Protein AF-A0A6H0IVG3-F1 (afdb_monomer)

Foldseek 3Di:
DLVVLVVVLVVLVVVLVVLVVVLVVLVVVLVPPDPDDPVCPVVNVVSVVVNVVSVVVSVVVSVVSVVVSVVSVVVSVVPDPPPPD

Radius of gyration: 20.18 Å; Cα contacts (8 Å, |Δi|>4): 19; chains: 1; bounding box: 52×16×55 Å

Secondary structure (DSSP, 8-state):
-HHHHHHHHHHHHHHHHHHHHHHHHHHHHHHT-----TTHHHHHHHHHHHHHHHHHHHHHHHHHHHHHHHHHHHHHHHHS-----

Structure (mmCIF, N/CA/C/O backbone):
data_AF-A0A6H0IVG3-F1
#
_entry.id   AF-A0A6H0IVG3-F1
#
loop_
_atom_site.group_PDB
_atom_site.id
_atom_site.type_symbol
_atom_site.label_atom_id
_atom_site.label_alt_id
_atom_site.label_comp_id
_atom_site.label_asym_id
_atom_site.label_entity_id
_atom_site.label_seq_id
_atom_site.pdbx_PDB_ins_code
_atom_site.Cartn_x
_atom_site.Cartn_y
_atom_site.Cartn_z
_atom_site.occupancy
_atom_site.B_iso_or_equiv
_atom_site.auth_seq_id
_atom_site.auth_comp_id
_atom_site.auth_asym_id
_atom_site.auth_atom_id
_atom_site.pdbx_PDB_model_num
ATOM 1 N N . MET A 1 1 ? -9.394 4.757 25.183 1.00 59.16 1 MET A N 1
ATOM 2 C CA . MET A 1 1 ? -9.187 3.469 24.489 1.00 59.16 1 MET A CA 1
ATOM 3 C C . MET A 1 1 ? -9.819 3.503 23.107 1.00 59.16 1 MET A C 1
ATOM 5 O O . MET A 1 1 ? -9.079 3.348 22.151 1.00 59.16 1 MET A O 1
ATOM 9 N N . ASP A 1 2 ? -11.110 3.818 22.964 1.00 66.56 2 ASP A N 1
ATOM 10 C CA . ASP A 1 2 ? -11.739 3.882 21.628 1.00 66.56 2 ASP A CA 1
ATOM 11 C C . ASP A 1 2 ? -11.151 4.958 20.693 1.00 66.56 2 ASP A C 1
ATOM 13 O O . ASP A 1 2 ? -10.943 4.682 19.516 1.00 66.56 2 ASP A O 1
ATOM 17 N N . GLN A 1 3 ? -10.800 6.145 21.210 1.00 77.62 3 GLN A N 1
ATOM 18 C CA . GLN A 1 3 ? -10.151 7.194 20.402 1.00 77.62 3 GLN A CA 1
ATOM 19 C C . GLN A 1 3 ? -8.759 6.791 19.879 1.00 77.62 3 GLN A C 1
ATOM 21 O O . GLN A 1 3 ? -8.442 7.081 18.733 1.00 77.62 3 GLN A O 1
ATOM 26 N N . ASP A 1 4 ? -7.961 6.070 20.674 1.00 84.38 4 ASP A N 1
ATOM 27 C CA . ASP A 1 4 ? -6.628 5.585 20.265 1.00 84.38 4 ASP A CA 1
ATOM 28 C C . ASP A 1 4 ? -6.735 4.562 19.119 1.00 84.38 4 ASP A C 1
ATOM 30 O O . ASP A 1 4 ? -5.989 4.612 18.141 1.00 84.38 4 ASP A O 1
ATOM 34 N N . LEU A 1 5 ? -7.734 3.675 19.186 1.00 79.69 5 LEU A N 1
ATOM 35 C CA . LEU A 1 5 ? -8.021 2.707 18.126 1.00 79.69 5 LEU A CA 1
ATOM 36 C C . LEU A 1 5 ? -8.532 3.379 16.843 1.00 79.69 5 LEU A C 1
ATOM 38 O O . LEU A 1 5 ? -8.137 2.971 15.751 1.00 79.69 5 LEU A O 1
ATOM 42 N N . GLU A 1 6 ? -9.365 4.419 16.950 1.00 82.88 6 GLU A N 1
ATOM 43 C CA . GLU A 1 6 ? -9.823 5.197 15.790 1.00 82.88 6 GLU A CA 1
ATOM 44 C C . GLU A 1 6 ? -8.690 5.969 15.108 1.00 82.88 6 GLU A C 1
ATOM 46 O O . GLU A 1 6 ? -8.595 5.950 13.878 1.00 82.88 6 GLU A O 1
ATOM 51 N N . GLU A 1 7 ? -7.808 6.610 15.876 1.00 87.50 7 GLU A N 1
ATOM 52 C CA . GLU A 1 7 ? -6.623 7.293 15.344 1.00 87.50 7 GLU A CA 1
ATOM 53 C C . GLU A 1 7 ? -5.688 6.306 14.638 1.00 87.50 7 GLU A C 1
ATOM 55 O O . GLU A 1 7 ? -5.221 6.558 13.522 1.00 87.50 7 GLU A O 1
ATOM 60 N N . ARG A 1 8 ? -5.484 5.130 15.237 1.00 86.38 8 ARG A N 1
ATOM 61 C CA . ARG A 1 8 ? -4.659 4.071 14.656 1.00 86.38 8 ARG A CA 1
ATOM 62 C C . ARG A 1 8 ? -5.272 3.480 13.389 1.00 86.38 8 ARG A C 1
ATOM 64 O O . ARG A 1 8 ? -4.535 3.215 12.440 1.00 86.38 8 ARG A O 1
ATOM 71 N N . ARG A 1 9 ? -6.602 3.335 13.330 1.00 85.06 9 ARG A N 1
ATOM 72 C CA . ARG A 1 9 ? -7.318 2.937 12.107 1.00 85.06 9 ARG A CA 1
ATOM 73 C C . ARG A 1 9 ? -7.107 3.959 10.992 1.00 85.06 9 ARG A C 1
ATOM 75 O O . ARG A 1 9 ? -6.690 3.574 9.906 1.00 85.06 9 ARG A O 1
ATOM 82 N N . ARG A 1 10 ? -7.308 5.251 11.274 1.00 89.06 10 ARG A N 1
ATOM 83 C CA . ARG A 1 10 ? -7.112 6.331 10.288 1.00 89.06 10 ARG A CA 1
ATOM 84 C C . ARG A 1 10 ? -5.681 6.394 9.764 1.00 89.06 10 ARG A C 1
ATOM 86 O O . ARG A 1 10 ? -5.481 6.580 8.570 1.00 89.06 10 ARG A O 1
ATOM 93 N N . SER A 1 11 ? -4.687 6.210 10.632 1.00 91.12 11 SER A N 1
ATOM 94 C CA . SER A 1 11 ? -3.282 6.175 10.210 1.00 91.12 11 SER A CA 1
ATOM 95 C C . SER A 1 11 ? -2.990 4.997 9.270 1.00 91.12 11 SER A C 1
ATOM 97 O O . SER A 1 11 ? -2.262 5.148 8.290 1.00 91.12 11 SER A O 1
ATOM 99 N N . LEU A 1 12 ? -3.583 3.828 9.531 1.00 87.56 12 LEU A N 1
ATOM 100 C CA . LEU A 1 12 ? -3.457 2.659 8.658 1.00 87.56 12 LEU A CA 1
ATOM 101 C C . LEU A 1 12 ? -4.199 2.844 7.325 1.00 87.56 12 LEU A C 1
ATOM 103 O O . LEU A 1 12 ? -3.667 2.457 6.288 1.00 87.56 12 LEU A O 1
ATOM 107 N N . GLU A 1 13 ? -5.380 3.466 7.337 1.00 88.88 13 GLU A N 1
ATOM 108 C CA . GLU A 1 13 ? -6.126 3.831 6.123 1.00 88.88 13 GLU A CA 1
ATOM 109 C C . GLU A 1 13 ? -5.314 4.793 5.241 1.00 88.88 13 GLU A C 1
ATOM 111 O O . GLU A 1 13 ? -5.146 4.530 4.054 1.00 88.88 13 GLU A O 1
ATOM 116 N N . GLN A 1 14 ? -4.719 5.840 5.826 1.00 92.62 14 GLN A N 1
ATOM 117 C CA . GLN A 1 14 ? -3.850 6.772 5.095 1.00 92.62 14 GLN A CA 1
ATOM 118 C C . GLN A 1 14 ? -2.654 6.061 4.457 1.00 92.62 14 GLN A C 1
ATOM 120 O O . GLN A 1 14 ? -2.393 6.231 3.270 1.00 92.62 14 GLN A O 1
ATOM 125 N N . ARG A 1 15 ? -1.966 5.198 5.213 1.00 88.38 15 ARG A N 1
ATOM 126 C CA . ARG A 1 15 ? -0.833 4.415 4.692 1.00 88.38 15 ARG A CA 1
ATOM 127 C C . ARG A 1 15 ? -1.233 3.491 3.543 1.00 88.38 15 ARG A C 1
ATOM 129 O O . ARG A 1 15 ? -0.483 3.359 2.579 1.00 88.38 15 ARG A O 1
ATOM 136 N N . ARG A 1 16 ? -2.403 2.850 3.632 1.00 88.94 16 ARG A N 1
ATOM 137 C CA . ARG A 1 16 ? -2.945 2.009 2.554 1.00 88.94 16 ARG A CA 1
ATOM 138 C C . ARG A 1 16 ? -3.162 2.827 1.280 1.00 88.94 16 ARG A C 1
ATOM 140 O O . ARG A 1 16 ? -2.793 2.375 0.194 1.00 88.94 16 ARG A O 1
ATOM 147 N N . ASP A 1 17 ? -3.756 4.007 1.413 1.00 89.69 17 ASP A N 1
ATOM 148 C CA . ASP A 1 17 ? -4.094 4.862 0.276 1.00 89.69 17 ASP A CA 1
ATOM 149 C C . ASP A 1 17 ? -2.823 5.423 -0.386 1.00 89.69 17 ASP A C 1
ATOM 151 O O . ASP A 1 17 ? -2.678 5.335 -1.606 1.00 89.69 17 ASP A O 1
ATOM 155 N N . GLU A 1 18 ? -1.842 5.865 0.409 1.00 90.62 18 GLU A N 1
ATOM 156 C CA . GLU A 1 18 ? -0.526 6.313 -0.072 1.00 90.62 18 GLU A CA 1
ATOM 157 C C . GLU A 1 18 ? 0.229 5.216 -0.840 1.00 90.62 18 GLU A C 1
ATOM 159 O O . GLU A 1 18 ? 0.769 5.461 -1.926 1.00 90.62 18 GLU A O 1
A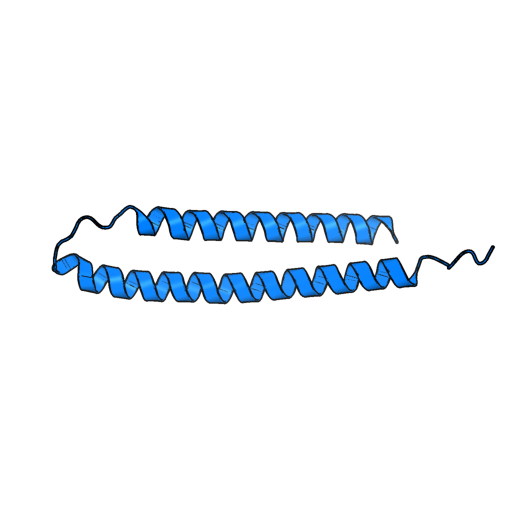TOM 164 N N . LEU A 1 19 ? 0.265 3.991 -0.300 1.00 85.94 19 LEU A N 1
ATOM 165 C CA . LEU A 1 19 ? 0.902 2.846 -0.960 1.00 85.94 19 LEU A CA 1
ATOM 166 C C . LEU A 1 19 ? 0.200 2.494 -2.275 1.00 85.94 19 LEU A C 1
ATOM 168 O O . LEU A 1 19 ? 0.863 2.223 -3.280 1.00 85.94 19 LEU A O 1
ATOM 172 N N . SER A 1 20 ? -1.132 2.550 -2.291 1.00 82.38 20 SER A N 1
ATOM 173 C CA . SER A 1 20 ? -1.937 2.259 -3.480 1.00 82.38 20 SER A CA 1
ATOM 174 C C . SER A 1 20 ? -1.700 3.284 -4.591 1.00 82.38 20 SER A C 1
ATOM 176 O O . SER A 1 20 ? -1.479 2.911 -5.745 1.00 82.38 20 SER A O 1
ATOM 178 N N . GLU A 1 21 ? -1.674 4.573 -4.250 1.00 88.44 21 GLU A N 1
ATOM 179 C CA . GLU A 1 21 ? -1.402 5.651 -5.203 1.00 88.44 21 GLU A CA 1
ATOM 180 C C . GLU A 1 21 ? 0.035 5.580 -5.741 1.00 88.44 21 GLU A C 1
ATOM 182 O O . GLU A 1 21 ? 0.282 5.750 -6.939 1.00 88.44 21 GLU A O 1
ATOM 187 N N . ARG A 1 22 ? 1.011 5.283 -4.874 1.00 87.38 22 ARG A N 1
ATOM 188 C CA . ARG A 1 22 ? 2.406 5.097 -5.292 1.00 87.38 22 ARG A CA 1
ATOM 189 C C . ARG A 1 22 ? 2.544 3.933 -6.272 1.00 87.38 22 ARG A C 1
ATOM 191 O O . ARG A 1 22 ? 3.215 4.092 -7.290 1.00 87.38 22 ARG A O 1
ATOM 198 N N . LEU A 1 23 ? 1.878 2.809 -6.015 1.00 82.19 23 LEU A N 1
ATOM 199 C CA . LEU A 1 23 ? 1.886 1.661 -6.921 1.00 82.19 23 LEU A CA 1
ATOM 200 C C . LEU A 1 23 ? 1.266 1.998 -8.283 1.00 82.19 23 LEU A C 1
ATOM 202 O O . LEU A 1 23 ? 1.790 1.585 -9.317 1.00 82.19 23 LEU A O 1
ATOM 206 N N . GLN A 1 24 ? 0.167 2.754 -8.302 1.00 81.38 24 GLN A N 1
ATOM 207 C CA . GLN A 1 24 ? -0.469 3.183 -9.549 1.00 81.38 24 GLN A CA 1
ATOM 208 C C . GLN A 1 24 ? 0.434 4.105 -10.374 1.00 81.38 24 GLN A C 1
ATOM 210 O O . GLN A 1 24 ? 0.553 3.897 -11.580 1.00 81.38 24 GLN A O 1
ATOM 215 N N . ARG A 1 25 ? 1.121 5.066 -9.740 1.00 83.94 25 ARG A N 1
ATOM 216 C CA . ARG A 1 25 ? 2.081 5.945 -10.431 1.00 83.94 25 ARG A CA 1
ATOM 217 C C . ARG A 1 25 ? 3.228 5.165 -11.058 1.00 83.94 25 ARG A C 1
ATOM 219 O O . ARG A 1 25 ? 3.483 5.333 -12.244 1.00 83.94 25 ARG A O 1
ATOM 226 N N . ILE A 1 26 ? 3.831 4.246 -10.300 1.00 80.00 26 ILE A N 1
ATOM 227 C CA . ILE A 1 26 ? 4.878 3.356 -10.820 1.00 80.00 26 ILE A CA 1
ATOM 228 C C . ILE A 1 26 ? 4.344 2.577 -12.033 1.00 80.00 26 ILE A C 1
ATOM 230 O O . ILE A 1 26 ? 4.987 2.532 -13.068 1.00 80.00 26 ILE A O 1
ATOM 234 N N . LYS A 1 27 ? 3.131 2.022 -11.988 1.00 75.25 27 LYS A N 1
ATOM 235 C CA . LYS A 1 27 ? 2.571 1.314 -13.156 1.00 75.25 27 LYS A CA 1
ATOM 236 C C . LYS A 1 27 ? 2.353 2.224 -14.375 1.00 75.25 27 LYS A C 1
ATOM 238 O O . LYS A 1 27 ? 2.567 1.786 -15.503 1.00 75.25 27 LYS A O 1
ATOM 243 N N . MET A 1 28 ? 1.921 3.467 -14.165 1.00 74.38 28 MET A N 1
ATOM 244 C CA . MET A 1 28 ? 1.648 4.420 -15.246 1.00 74.38 28 MET A CA 1
ATOM 245 C C . MET A 1 28 ? 2.915 4.959 -15.912 1.00 74.38 28 MET A C 1
ATOM 247 O O . MET A 1 28 ? 2.951 5.042 -17.141 1.00 74.38 28 MET A O 1
ATOM 251 N N . ASP A 1 29 ? 3.938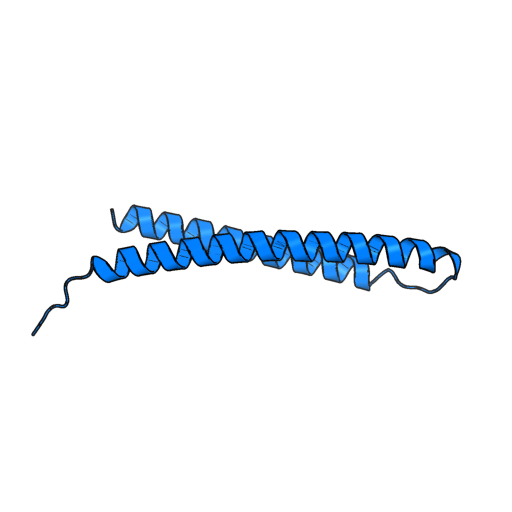 5.303 -15.128 1.00 72.38 29 ASP A N 1
ATOM 252 C CA . ASP A 1 29 ? 5.195 5.857 -15.646 1.00 72.38 29 ASP A CA 1
ATOM 253 C C . ASP A 1 29 ? 5.909 4.853 -16.560 1.00 72.38 29 ASP A C 1
ATOM 255 O O . ASP A 1 29 ? 6.413 5.219 -17.621 1.00 72.38 29 ASP A O 1
ATOM 259 N N . TYR A 1 30 ? 5.859 3.564 -16.219 1.00 65.06 30 TYR A N 1
ATOM 260 C CA . TYR A 1 30 ? 6.473 2.510 -17.028 1.00 65.06 30 TYR A CA 1
ATOM 261 C C . TYR A 1 30 ? 5.648 2.147 -18.272 1.00 65.06 30 TYR A C 1
ATOM 263 O O . TYR A 1 30 ? 6.212 1.768 -19.295 1.00 65.06 30 TYR A O 1
ATOM 271 N N . GLY A 1 31 ? 4.320 2.300 -18.231 1.00 63.66 31 GLY A N 1
ATOM 272 C CA . GLY A 1 31 ? 3.453 2.040 -19.386 1.00 63.66 31 GLY A CA 1
ATOM 273 C C . GLY A 1 31 ? 3.568 3.074 -20.516 1.00 63.66 31 GLY A C 1
ATOM 274 O O . GLY A 1 31 ? 3.161 2.786 -21.640 1.00 63.66 31 GLY A O 1
ATOM 275 N N . ARG A 1 32 ? 4.108 4.274 -20.246 1.00 60.44 32 ARG A N 1
ATOM 276 C CA . ARG A 1 32 ? 4.225 5.375 -21.225 1.00 60.44 32 ARG A CA 1
ATOM 277 C C . ARG A 1 32 ? 5.543 5.421 -22.008 1.00 60.44 32 ARG A C 1
ATOM 279 O O . ARG A 1 32 ? 5.601 6.158 -22.985 1.00 60.44 32 ARG A O 1
ATOM 286 N N . GLY A 1 33 ? 6.571 4.666 -21.618 1.00 55.78 33 GLY A N 1
ATOM 287 C CA . GLY A 1 33 ? 7.911 4.723 -22.228 1.00 55.78 33 GLY A CA 1
ATOM 288 C C . GLY A 1 33 ? 8.164 3.782 -23.415 1.00 55.78 33 GLY A C 1
ATOM 289 O O . GLY A 1 33 ? 9.314 3.605 -23.787 1.00 55.78 33 GLY A O 1
ATOM 290 N N . LEU A 1 34 ? 7.138 3.135 -23.978 1.00 52.31 34 LEU A N 1
ATOM 291 C CA . LEU A 1 34 ? 7.293 2.036 -24.946 1.00 52.31 34 LEU A CA 1
ATOM 292 C C . LEU A 1 34 ? 7.158 2.509 -26.413 1.00 52.31 34 LEU A C 1
ATOM 294 O O . LEU A 1 34 ? 6.189 2.155 -27.087 1.00 52.31 34 LEU A O 1
ATOM 298 N N . GLU A 1 35 ? 8.123 3.275 -26.933 1.00 53.78 35 GLU A N 1
ATOM 299 C CA . GLU A 1 35 ? 8.290 3.508 -28.385 1.00 53.78 35 GLU A CA 1
ATOM 300 C C . GLU A 1 35 ? 9.421 2.630 -28.965 1.00 53.78 35 GLU A C 1
ATOM 302 O O . GLU A 1 35 ? 10.526 3.074 -29.227 1.00 53.78 35 GLU A O 1
ATOM 307 N N . ARG A 1 36 ? 9.068 1.354 -29.175 1.00 58.69 36 ARG A N 1
ATOM 308 C CA . ARG A 1 36 ? 9.650 0.298 -30.039 1.00 58.69 36 ARG A CA 1
ATOM 309 C C . ARG A 1 36 ? 11.043 0.522 -30.671 1.00 58.69 36 ARG A C 1
ATOM 311 O O . ARG A 1 36 ? 11.116 0.947 -31.823 1.00 58.69 36 ARG A O 1
ATOM 318 N N . ASP A 1 37 ? 12.060 -0.091 -30.054 1.00 57.84 37 ASP A N 1
ATOM 319 C CA . ASP A 1 37 ? 13.219 -0.700 -30.740 1.00 57.84 37 ASP A CA 1
ATOM 320 C C . ASP A 1 37 ? 13.659 -2.037 -30.086 1.00 57.84 37 ASP A C 1
ATOM 322 O O . ASP A 1 37 ? 13.382 -2.300 -28.919 1.00 57.84 37 ASP A O 1
ATOM 326 N N . LEU A 1 38 ? 14.310 -2.938 -30.842 1.00 55.78 38 LEU A N 1
ATOM 327 C CA . LEU A 1 38 ? 14.632 -4.322 -30.411 1.00 55.78 38 LEU A CA 1
ATOM 328 C C . LEU A 1 38 ? 15.602 -4.411 -29.214 1.00 55.78 38 LEU A C 1
ATOM 330 O O . LEU A 1 38 ? 15.563 -5.390 -28.471 1.00 55.78 38 LEU A O 1
ATOM 334 N N . GLU A 1 39 ? 16.444 -3.399 -29.008 1.00 58.75 39 GLU A N 1
ATOM 335 C CA . GLU A 1 39 ? 17.362 -3.299 -27.863 1.00 58.75 39 GLU A CA 1
ATOM 336 C C . GLU A 1 39 ? 16.611 -2.992 -26.552 1.00 58.75 39 GLU A C 1
ATOM 338 O O . GLU A 1 39 ? 17.023 -3.416 -25.473 1.00 58.75 39 GLU A O 1
ATOM 343 N N . GLU A 1 40 ? 15.424 -2.380 -26.639 1.00 57.28 40 GLU A N 1
ATOM 344 C CA . GLU A 1 40 ? 14.556 -2.154 -25.482 1.00 57.28 40 GLU A CA 1
ATOM 345 C C . GLU A 1 40 ? 13.899 -3.441 -24.972 1.00 57.28 40 GLU A C 1
ATOM 347 O O . GLU A 1 40 ? 13.394 -3.460 -23.857 1.00 57.28 40 GLU A O 1
ATOM 352 N N . GLN A 1 41 ? 13.893 -4.539 -25.735 1.00 58.34 41 GLN A N 1
ATOM 353 C CA . GLN A 1 41 ? 13.134 -5.743 -25.376 1.00 58.34 41 GLN A CA 1
ATOM 354 C C . GLN A 1 41 ? 13.709 -6.460 -24.138 1.00 58.34 41 GLN A C 1
ATOM 356 O O . GLN A 1 41 ? 12.953 -6.950 -23.298 1.00 58.34 41 GLN A O 1
ATOM 361 N N . ALA A 1 42 ? 15.039 -6.465 -23.983 1.00 65.44 42 ALA A N 1
ATOM 362 C CA . ALA A 1 42 ? 15.703 -6.974 -22.780 1.00 65.44 42 ALA A CA 1
ATOM 363 C C . ALA A 1 42 ? 15.447 -6.064 -21.565 1.00 65.44 42 ALA A C 1
ATOM 365 O O . ALA A 1 42 ? 15.120 -6.553 -20.485 1.00 65.44 42 ALA A O 1
ATOM 366 N N . LEU A 1 43 ? 15.501 -4.743 -21.769 1.00 62.38 43 LEU A N 1
ATOM 367 C CA . LEU A 1 43 ? 15.201 -3.743 -20.741 1.00 62.38 43 LEU A CA 1
ATOM 368 C C . LEU A 1 43 ? 13.726 -3.803 -20.303 1.00 62.38 43 LEU A C 1
ATOM 370 O O . LEU A 1 43 ? 13.407 -3.634 -19.131 1.00 62.38 43 LEU A O 1
ATOM 374 N N . GLN A 1 44 ? 12.809 -4.081 -21.228 1.00 62.34 44 GLN A N 1
ATOM 375 C CA . GLN A 1 44 ? 11.385 -4.266 -20.953 1.00 62.34 44 GLN A CA 1
ATOM 376 C C . GLN A 1 44 ? 11.115 -5.527 -20.125 1.00 62.34 44 GLN A C 1
ATOM 378 O O . GLN A 1 44 ? 10.266 -5.481 -19.237 1.00 62.34 44 GLN A O 1
ATOM 383 N N . LEU A 1 45 ? 11.833 -6.626 -20.379 1.00 71.00 45 LEU A N 1
ATOM 384 C CA . LEU A 1 45 ? 11.742 -7.853 -19.578 1.00 71.00 45 LEU A CA 1
ATOM 385 C C . LEU A 1 45 ? 12.252 -7.629 -18.148 1.00 71.00 45 LEU A C 1
ATOM 387 O O . LEU A 1 45 ? 11.528 -7.928 -17.201 1.00 71.00 45 LEU A O 1
ATOM 391 N N . GLU A 1 46 ? 13.433 -7.026 -17.987 1.00 70.56 46 GLU A N 1
ATOM 392 C CA . GLU A 1 46 ? 13.985 -6.678 -16.669 1.00 70.56 46 GLU A CA 1
ATOM 393 C C . GLU A 1 46 ? 13.044 -5.732 -15.902 1.00 70.56 46 GLU A C 1
ATOM 395 O O . GLU A 1 46 ? 12.710 -5.967 -14.739 1.00 70.56 46 GLU A O 1
ATOM 400 N N . ASN A 1 47 ? 12.515 -4.704 -16.573 1.00 73.19 47 ASN A N 1
ATOM 401 C CA . ASN A 1 47 ? 11.536 -3.793 -15.981 1.00 73.19 47 ASN A CA 1
ATOM 402 C C . ASN A 1 47 ? 10.233 -4.503 -15.593 1.00 73.19 47 ASN A C 1
ATOM 404 O O . ASN A 1 47 ? 9.656 -4.187 -14.554 1.00 73.1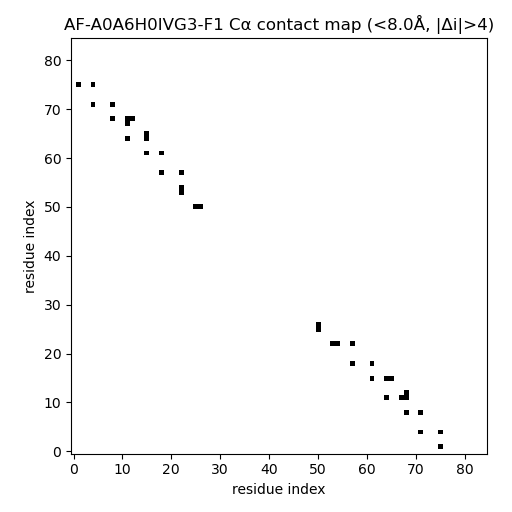9 47 ASN A O 1
ATOM 408 N N . ALA A 1 48 ? 9.755 -5.459 -16.393 1.00 77.81 48 ALA A N 1
ATOM 409 C CA . ALA A 1 48 ? 8.559 -6.231 -16.072 1.00 77.81 48 ALA A CA 1
ATOM 410 C C . ALA A 1 48 ? 8.761 -7.098 -14.820 1.00 77.81 48 ALA A C 1
ATOM 412 O O . ALA A 1 48 ? 7.866 -7.159 -13.975 1.00 77.81 48 ALA A O 1
ATOM 413 N N . GLU A 1 49 ? 9.934 -7.711 -14.659 1.00 80.00 49 GLU A N 1
ATOM 414 C CA . GLU A 1 49 ? 10.291 -8.477 -13.461 1.00 80.00 49 GLU A CA 1
ATOM 415 C C . GLU A 1 49 ? 10.376 -7.580 -12.217 1.00 80.00 49 GLU A C 1
ATOM 417 O O . GLU A 1 49 ? 9.784 -7.898 -11.181 1.00 80.00 49 GLU A O 1
ATOM 422 N N . VAL A 1 50 ? 11.016 -6.411 -12.328 1.00 84.69 50 VAL A N 1
ATOM 423 C CA . VAL A 1 50 ? 11.093 -5.422 -11.239 1.00 84.69 50 VAL A CA 1
ATOM 424 C C . VAL A 1 50 ? 9.701 -4.910 -10.854 1.00 84.69 50 VAL A C 1
ATOM 426 O O . VAL A 1 50 ? 9.362 -4.856 -9.671 1.00 84.69 50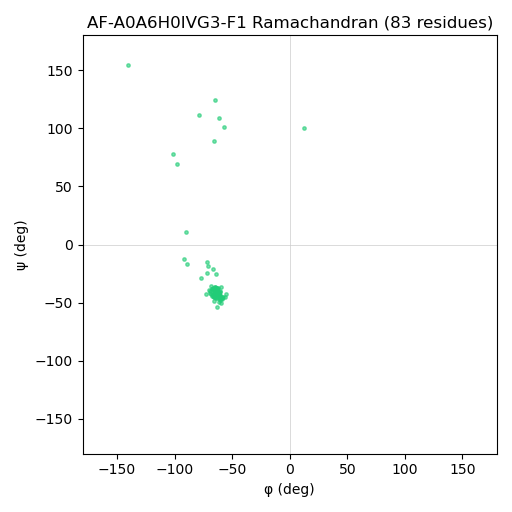 VAL A O 1
ATOM 429 N N . LEU A 1 51 ? 8.853 -4.573 -11.829 1.00 81.94 51 L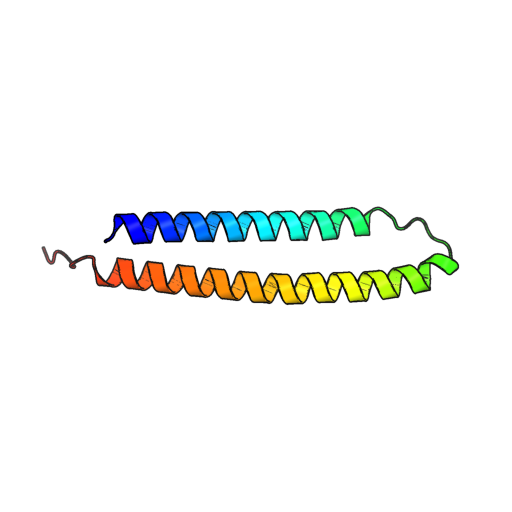EU A N 1
ATOM 430 C CA . LEU A 1 51 ? 7.476 -4.128 -11.585 1.00 81.94 51 LEU A CA 1
ATOM 431 C C . LEU A 1 51 ? 6.607 -5.218 -10.961 1.00 81.94 51 LEU A C 1
ATOM 433 O O . LEU A 1 51 ? 5.742 -4.918 -10.128 1.00 81.94 51 LEU A O 1
ATOM 437 N N . HIS A 1 52 ? 6.811 -6.468 -11.369 1.00 83.88 52 HIS A N 1
ATOM 438 C CA . HIS A 1 52 ? 6.128 -7.612 -10.788 1.00 83.88 52 HIS A CA 1
ATOM 439 C C . HIS A 1 52 ? 6.512 -7.775 -9.316 1.00 83.88 52 HIS A C 1
ATOM 441 O O . HIS A 1 52 ? 5.629 -7.903 -8.468 1.00 83.88 52 HIS A O 1
ATOM 447 N N . GLU A 1 53 ? 7.800 -7.681 -8.994 1.00 87.75 53 GLU A N 1
ATOM 448 C CA . GLU A 1 53 ? 8.284 -7.789 -7.619 1.00 87.75 53 GLU A CA 1
ATOM 449 C C . GLU A 1 53 ? 7.803 -6.624 -6.743 1.00 87.75 53 GLU A C 1
ATOM 451 O O . GLU A 1 53 ? 7.282 -6.849 -5.649 1.00 87.75 53 GLU A O 1
ATOM 456 N N . ILE A 1 54 ? 7.855 -5.385 -7.249 1.00 84.62 54 ILE A N 1
ATOM 457 C CA . ILE A 1 54 ? 7.276 -4.216 -6.565 1.00 84.62 54 ILE A CA 1
ATOM 458 C C . ILE A 1 54 ? 5.782 -4.439 -6.313 1.00 84.62 54 ILE A C 1
ATOM 460 O O . ILE A 1 54 ? 5.292 -4.185 -5.210 1.00 84.62 54 ILE A O 1
ATOM 464 N N . SER A 1 55 ? 5.046 -4.934 -7.312 1.00 81.69 55 SER A N 1
ATOM 465 C CA . SER A 1 55 ? 3.613 -5.207 -7.176 1.00 81.69 55 SER A CA 1
ATOM 466 C C . SER A 1 55 ? 3.330 -6.296 -6.143 1.00 81.69 55 SER A C 1
ATOM 468 O O . SER A 1 55 ? 2.401 -6.136 -5.352 1.00 81.69 55 SER A O 1
ATOM 470 N N . ARG A 1 56 ? 4.129 -7.368 -6.118 1.00 89.44 56 ARG A N 1
ATOM 471 C CA . ARG A 1 56 ? 4.003 -8.474 -5.163 1.00 89.44 56 ARG A CA 1
ATOM 472 C C . ARG A 1 56 ? 4.236 -7.995 -3.732 1.00 89.44 56 ARG A C 1
ATOM 474 O O . ARG A 1 56 ? 3.358 -8.162 -2.890 1.00 89.44 56 ARG A O 1
ATOM 481 N N . VAL A 1 57 ? 5.368 -7.340 -3.478 1.00 89.75 57 VAL A N 1
ATOM 482 C CA . VAL A 1 57 ? 5.725 -6.830 -2.143 1.00 89.75 57 VAL A CA 1
ATOM 483 C C . VAL A 1 57 ? 4.704 -5.798 -1.658 1.00 89.75 57 VAL A C 1
ATOM 485 O O . VAL A 1 57 ? 4.247 -5.867 -0.518 1.00 89.75 57 VAL A O 1
ATOM 488 N N . THR A 1 58 ? 4.268 -4.886 -2.532 1.00 84.00 58 THR A N 1
ATOM 489 C CA . THR A 1 58 ? 3.248 -3.888 -2.166 1.00 84.00 58 THR A CA 1
ATOM 490 C C . THR A 1 58 ? 1.907 -4.547 -1.836 1.00 84.00 58 THR A C 1
ATOM 492 O O . THR A 1 58 ? 1.234 -4.133 -0.894 1.00 84.00 58 THR A O 1
ATOM 495 N N . ALA A 1 59 ? 1.507 -5.590 -2.571 1.00 85.69 59 ALA A N 1
ATOM 496 C CA . ALA A 1 59 ? 0.278 -6.326 -2.282 1.00 85.69 59 ALA A CA 1
ATOM 497 C C . ALA A 1 59 ? 0.341 -7.060 -0.930 1.00 85.69 59 ALA A C 1
ATOM 499 O O . ALA A 1 59 ? -0.645 -7.070 -0.194 1.00 85.69 59 ALA A O 1
ATOM 500 N N . GLU A 1 60 ? 1.493 -7.631 -0.572 1.00 92.62 60 GLU A N 1
ATOM 501 C CA . GLU A 1 60 ? 1.712 -8.275 0.731 1.00 92.62 60 GLU A CA 1
ATOM 502 C C . GLU A 1 60 ? 1.631 -7.272 1.894 1.00 92.62 60 GLU A C 1
ATOM 504 O O . GLU A 1 60 ? 1.014 -7.549 2.932 1.00 92.62 60 GLU A O 1
ATOM 509 N N . GLU A 1 61 ? 2.198 -6.077 1.716 1.00 90.12 61 GLU A N 1
ATOM 510 C CA . GLU A 1 61 ? 2.119 -5.005 2.708 1.00 90.12 61 GLU A CA 1
ATOM 511 C C . GLU A 1 61 ? 0.682 -4.485 2.866 1.00 90.12 61 GLU A C 1
ATOM 513 O O . GLU A 1 61 ? 0.183 -4.370 3.990 1.00 90.12 61 GLU A O 1
ATOM 518 N N . LEU A 1 62 ? -0.032 -4.269 1.755 1.00 87.38 62 LEU A N 1
ATOM 519 C CA . LEU A 1 62 ? -1.447 -3.889 1.771 1.00 87.38 62 LEU A CA 1
ATOM 520 C C . LEU A 1 62 ? -2.304 -4.936 2.490 1.00 87.38 62 LEU A C 1
ATOM 522 O O . LEU A 1 62 ? -3.090 -4.582 3.369 1.00 87.38 62 LEU A O 1
ATOM 526 N N . ALA A 1 63 ? -2.105 -6.224 2.199 1.00 89.94 63 ALA A N 1
ATOM 527 C CA . ALA A 1 63 ? -2.825 -7.307 2.868 1.00 89.94 63 ALA A CA 1
ATOM 528 C C . ALA A 1 63 ? -2.584 -7.310 4.389 1.00 89.94 63 ALA A C 1
ATOM 530 O O . ALA A 1 63 ? -3.502 -7.569 5.177 1.00 89.94 63 ALA A O 1
ATOM 531 N N . THR A 1 64 ? -1.364 -6.976 4.816 1.00 92.94 64 THR A N 1
ATOM 532 C CA . THR A 1 64 ? -1.003 -6.852 6.234 1.00 92.94 64 THR A CA 1
ATOM 533 C C . THR A 1 64 ? -1.714 -5.668 6.894 1.00 92.94 64 THR A C 1
ATOM 535 O O . THR A 1 64 ? -2.266 -5.814 7.989 1.00 92.94 64 THR A O 1
ATOM 538 N N . ILE A 1 65 ? -1.753 -4.512 6.225 1.00 88.25 65 ILE A N 1
ATOM 539 C CA . ILE A 1 65 ? -2.451 -3.311 6.703 1.00 88.25 65 ILE A CA 1
ATOM 540 C C . ILE A 1 65 ? -3.958 -3.571 6.808 1.00 88.25 65 ILE A C 1
ATOM 542 O O . ILE A 1 65 ? -4.561 -3.286 7.842 1.00 88.25 65 ILE A O 1
ATOM 546 N N . GLU A 1 66 ? -4.566 -4.183 5.794 1.00 88.81 66 GLU A N 1
ATOM 547 C CA . GLU A 1 66 ? -5.985 -4.550 5.813 1.00 88.81 66 GLU A CA 1
ATOM 548 C C . GLU A 1 66 ? -6.313 -5.533 6.940 1.00 88.81 66 GLU A C 1
ATOM 550 O O . GLU A 1 66 ? -7.328 -5.390 7.625 1.00 88.81 66 GLU A O 1
ATOM 555 N N . ALA A 1 67 ? -5.451 -6.525 7.180 1.00 92.19 67 ALA A N 1
ATOM 556 C CA . ALA A 1 67 ? -5.617 -7.441 8.301 1.00 92.19 67 ALA A CA 1
ATOM 557 C C . ALA A 1 67 ? -5.536 -6.717 9.655 1.00 92.19 67 ALA A C 1
ATOM 559 O O . ALA A 1 67 ? -6.288 -7.053 10.572 1.00 92.19 67 ALA A O 1
ATOM 560 N N . ALA A 1 68 ? -4.660 -5.717 9.790 1.00 89.94 68 ALA A N 1
ATOM 561 C CA . ALA A 1 68 ? -4.571 -4.894 10.992 1.00 89.94 68 ALA A CA 1
ATOM 562 C C . ALA A 1 68 ? -5.826 -4.028 11.195 1.00 89.94 68 ALA A C 1
ATOM 564 O O . ALA A 1 68 ? -6.346 -3.984 12.311 1.00 89.94 68 ALA A O 1
ATOM 565 N N . ILE A 1 69 ? -6.354 -3.413 10.131 1.00 86.94 69 ILE A N 1
ATOM 566 C CA . ILE A 1 69 ? -7.606 -2.638 10.171 1.00 86.94 69 ILE A CA 1
ATOM 567 C C . ILE A 1 69 ? -8.767 -3.527 10.626 1.00 86.94 69 ILE A C 1
ATOM 569 O O . ILE A 1 69 ? -9.437 -3.185 11.599 1.00 86.94 69 ILE A O 1
ATOM 573 N N . ARG A 1 70 ? -8.943 -4.711 10.020 1.00 88.56 70 ARG A N 1
ATOM 574 C CA . ARG A 1 70 ? -10.002 -5.663 10.410 1.00 88.56 70 ARG A CA 1
ATOM 575 C C . ARG A 1 70 ? -9.940 -6.031 11.894 1.00 88.56 70 ARG A C 1
ATOM 577 O O . ARG A 1 70 ? -10.961 -6.054 12.574 1.00 88.56 70 ARG A O 1
ATOM 584 N N . ARG A 1 71 ? -8.739 -6.268 12.434 1.00 89.75 71 ARG A N 1
ATOM 585 C CA . ARG A 1 71 ? -8.555 -6.561 13.869 1.00 89.75 71 ARG A CA 1
ATOM 586 C C . ARG A 1 71 ? -8.969 -5.389 14.760 1.00 89.75 71 ARG A C 1
ATOM 588 O O . ARG A 1 71 ? -9.556 -5.618 15.816 1.00 89.75 71 ARG A O 1
ATOM 595 N N . ILE A 1 72 ? -8.668 -4.156 14.350 1.00 86.81 72 ILE A N 1
ATOM 596 C CA . ILE A 1 72 ? -9.082 -2.946 15.072 1.00 86.81 72 ILE A CA 1
ATOM 597 C C . ILE A 1 72 ? -10.608 -2.805 15.030 1.00 86.81 72 ILE A C 1
ATOM 599 O O . ILE A 1 72 ? -11.223 -2.584 16.070 1.00 86.81 72 ILE A O 1
ATOM 603 N N . 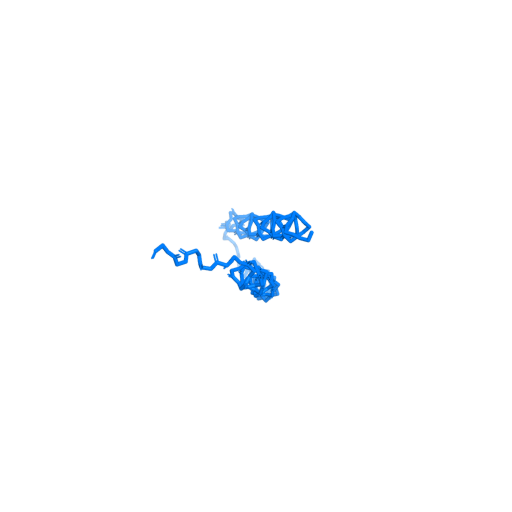GLU A 1 73 ? -11.230 -3.002 13.869 1.00 85.88 73 GLU A N 1
ATOM 604 C CA . GLU A 1 73 ? -12.688 -2.945 13.712 1.00 85.88 73 GLU A CA 1
ATOM 605 C C . GLU A 1 73 ? -13.408 -3.993 14.567 1.00 85.88 73 GLU A C 1
ATOM 607 O O . GLU A 1 73 ? -14.370 -3.667 15.264 1.00 85.88 73 GLU A O 1
ATOM 612 N N . GLU A 1 74 ? -12.917 -5.236 14.591 1.00 87.62 74 GLU A N 1
ATOM 613 C CA . GLU A 1 74 ? -13.440 -6.280 15.476 1.00 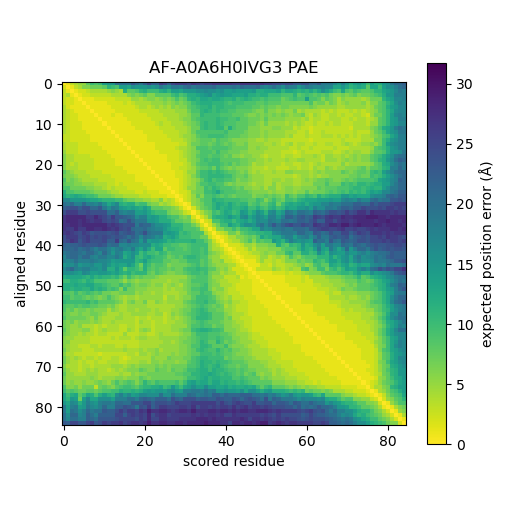87.62 74 GLU A CA 1
ATOM 614 C C . GLU A 1 74 ? -13.302 -5.903 16.956 1.00 87.62 74 GLU A C 1
ATOM 616 O O . GLU A 1 74 ? -14.231 -6.108 17.742 1.00 87.62 74 GLU A O 1
ATOM 621 N N . ALA A 1 75 ? -12.151 -5.350 17.352 1.00 84.81 75 ALA A N 1
ATOM 622 C CA . ALA A 1 75 ? -11.909 -4.916 18.724 1.00 84.81 75 ALA A CA 1
ATOM 623 C C . ALA A 1 75 ? -12.835 -3.759 19.133 1.00 84.81 75 ALA A C 1
ATOM 625 O O . ALA A 1 75 ? -13.328 -3.744 20.262 1.00 84.81 75 ALA A O 1
ATOM 626 N N . MET A 1 76 ? -13.123 -2.826 18.222 1.00 80.31 76 MET A N 1
ATOM 627 C CA . MET A 1 76 ? -14.097 -1.750 18.433 1.00 80.31 76 MET A CA 1
ATOM 628 C C . MET A 1 76 ? -15.540 -2.282 18.484 1.00 80.31 76 MET A C 1
ATOM 630 O O . MET A 1 76 ? -16.340 -1.850 19.314 1.00 80.31 76 MET A O 1
ATOM 634 N N . GLY A 1 77 ? -15.887 -3.244 17.623 1.00 76.94 77 GLY A N 1
ATOM 635 C CA . GLY A 1 77 ? -17.213 -3.864 17.572 1.00 76.94 77 GLY A CA 1
ATOM 636 C C . GLY A 1 77 ? -17.546 -4.686 18.820 1.00 76.94 77 GLY A C 1
ATOM 637 O O . GLY A 1 77 ? -18.664 -4.604 19.324 1.00 76.94 77 GLY A O 1
ATOM 638 N N . ARG A 1 78 ? -16.565 -5.413 19.376 1.00 67.94 78 ARG A N 1
ATOM 639 C CA . ARG A 1 78 ? -16.707 -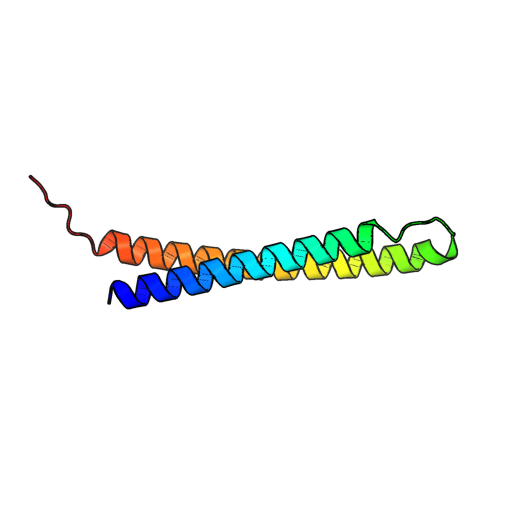6.160 20.643 1.00 67.94 78 ARG A CA 1
ATOM 640 C C . ARG A 1 78 ? -16.898 -5.254 21.869 1.00 67.94 78 ARG A C 1
ATOM 642 O O . ARG A 1 78 ? -17.410 -5.725 22.878 1.00 67.94 78 ARG A O 1
ATOM 649 N N . GLN A 1 79 ? -16.505 -3.980 21.792 1.00 59.31 79 GLN A N 1
ATOM 650 C CA . GLN A 1 79 ? -16.601 -3.021 22.901 1.00 59.31 79 GLN A CA 1
ATOM 651 C C . GLN A 1 79 ? -17.933 -2.258 22.958 1.00 59.31 79 GLN A C 1
ATOM 653 O O . GLN A 1 79 ? -18.263 -1.713 24.010 1.00 59.31 79 GLN A O 1
ATOM 658 N N . LYS A 1 80 ? -18.741 -2.235 21.887 1.00 54.59 80 LYS A N 1
ATOM 659 C CA . LYS A 1 80 ? -20.070 -1.601 21.927 1.00 54.59 80 LYS A CA 1
ATOM 660 C C . LYS A 1 80 ? -21.072 -2.533 22.623 1.00 54.59 80 LYS A C 1
ATOM 662 O O . LYS A 1 80 ? -21.437 -3.553 22.036 1.00 54.59 80 LYS A O 1
ATOM 667 N N . PRO A 1 81 ? -21.577 -2.214 23.835 1.00 48.78 81 PRO A N 1
ATOM 668 C CA . PRO A 1 81 ? -22.624 -3.021 24.436 1.00 48.78 81 PRO A CA 1
ATOM 669 C C . PRO A 1 81 ? -23.876 -2.907 23.567 1.00 48.78 81 PRO A C 1
ATOM 671 O O . PRO A 1 81 ? -24.366 -1.805 23.300 1.00 48.78 81 PRO A O 1
ATOM 674 N N . VAL A 1 82 ? -24.399 -4.054 23.129 1.00 60.41 82 VAL A N 1
ATOM 675 C CA . VAL A 1 82 ? -25.738 -4.159 22.546 1.00 60.41 82 VAL A CA 1
ATOM 676 C C . VAL A 1 82 ? -26.706 -3.623 23.596 1.00 60.41 82 VAL A C 1
ATOM 678 O O . VAL A 1 82 ? -27.008 -4.306 24.575 1.00 60.41 82 VAL A O 1
ATOM 681 N N . ARG A 1 83 ? -27.165 -2.378 23.430 1.00 58.41 83 ARG A N 1
ATOM 682 C CA . ARG A 1 83 ? -28.277 -1.837 24.210 1.00 58.41 83 ARG A CA 1
ATOM 683 C C . ARG A 1 83 ? -29.518 -2.629 23.810 1.00 58.41 83 ARG A C 1
ATOM 685 O O . ARG A 1 83 ? -30.198 -2.274 22.853 1.00 58.41 83 ARG A O 1
ATOM 692 N N . ARG A 1 84 ? -29.768 -3.744 24.504 1.00 53.12 84 ARG A N 1
ATOM 693 C CA . ARG A 1 84 ? -31.070 -4.411 24.473 1.00 53.12 84 ARG A CA 1
ATOM 694 C C . ARG A 1 84 ? -32.079 -3.402 25.017 1.00 53.12 84 ARG A C 1
ATOM 696 O O . ARG A 1 84 ? -31.985 -3.021 26.181 1.00 53.12 84 ARG A O 1
ATOM 703 N N . SER A 1 85 ? -32.914 -2.900 24.113 1.00 56.56 85 SER A N 1
ATOM 704 C CA . SER A 1 85 ? -34.129 -2.144 24.429 1.00 56.56 85 SER A CA 1
ATOM 705 C C . SER A 1 85 ? -35.241 -3.117 24.793 1.00 56.56 85 SER A C 1
ATOM 707 O O . SER A 1 85 ? -35.198 -4.251 24.259 1.00 56.56 85 SER A O 1
#

pLDDT: mean 77.21, std 12.94, range [48.78, 92.94]

Mean predicted aligned error: 9.48 Å

Solvent-accessible surface area (backbone atoms only — not comparable to full-atom values): 4948 Å² total; per-residue (Å²): 110,72,66,60,52,50,54,51,41,52,54,48,51,51,52,47,52,54,52,51,52,52,52,51,49,56,56,50,62,64,67,71,71,78,81,86,57,82,79,50,53,62,55,50,51,55,49,50,53,53,51,48,52,52,50,52,55,51,50,55,52,45,53,51,48,52,53,52,43,52,52,50,51,50,57,55,58,74,65,56,79,80,79,81,125

Nearest PDB structures (foldseek):
  2q0o-assembly1_C  TM=7.124E-01  e=4.339E+00  Sinorhizobium fredii NGR234
  5dac-assembly1_B  TM=4.328E-01  e=5.956E+00  Thermochaetoides thermophila DSM 1495
  8cqn-assembly1_B  TM=4.182E-01  e=9.280E+00  Borreliella burgdorferi B31

Sequence (85 aa):
MDQDLEERRRSLEQRRDELSER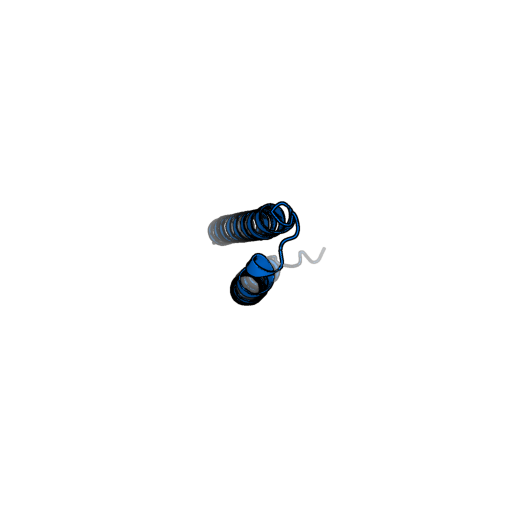LQRIKMDYGRGLERDLEEQALQLENAEVLHEISRVTAEELATIEAAIRRIEEAMGRQKPVRRS